Protein AF-A0AA95FRQ7-F1 (afdb_monomer_lite)

Secondary structure (DSSP, 8-state):
-PPPPHHHHHHHHHHHHHHHHHHHHHHHHHHHHHHHHTGGGTTT-HHHHHHHHHHHHH-

pLDDT: mean 92.33, std 7.44, range [58.97, 98.06]

Foldseek 3Di:
DDDDDPVNVVVVVVVVVVVVVVVVVVVLVVLVVVLVVPVVCPPPPVVSVVSVVVSVVVD

Radius of gyration: 18.12 Å; chains: 1; bounding box: 31×22×54 Å

Structure (mmCIF, N/CA/C/O backbone):
data_AF-A0AA95FRQ7-F1
#
_entry.id   AF-A0AA95FRQ7-F1
#
loop_
_atom_site.group_PDB
_atom_site.id
_atom_site.type_symbol
_atom_site.label_atom_id
_atom_site.label_alt_id
_atom_site.label_comp_id
_atom_site.label_asym_id
_atom_site.label_entity_id
_atom_site.label_seq_id
_atom_site.pdbx_PDB_ins_code
_atom_site.Cartn_x
_atom_site.Cartn_y
_atom_site.Cartn_z
_atom_site.occupancy
_atom_site.B_iso_or_equiv
_atom_site.auth_seq_id
_atom_site.auth_comp_id
_atom_site.auth_asym_id
_atom_site.auth_atom_id
_atom_site.pdbx_PDB_model_num
ATOM 1 N N . MET A 1 1 ? -17.611 -14.095 35.409 1.00 67.06 1 MET A N 1
ATOM 2 C CA . MET A 1 1 ? -16.865 -13.640 34.222 1.00 67.06 1 MET A CA 1
ATOM 3 C C . MET A 1 1 ? -17.370 -12.238 33.960 1.00 67.06 1 MET A C 1
ATOM 5 O O . MET A 1 1 ? -18.544 -12.096 33.643 1.00 67.06 1 MET A O 1
ATOM 9 N N . GLU A 1 2 ? -16.577 -11.227 34.299 1.00 74.81 2 GLU A N 1
ATOM 10 C CA . GLU A 1 2 ? -16.958 -9.826 34.095 1.00 74.81 2 GLU A CA 1
ATOM 11 C C . GLU A 1 2 ? -17.004 -9.564 32.588 1.00 74.81 2 GLU A C 1
ATOM 13 O O . GLU A 1 2 ? -16.098 -9.972 31.862 1.00 74.81 2 GLU A O 1
ATOM 18 N N . ASN A 1 3 ? -18.116 -9.008 32.114 1.00 79.06 3 ASN A N 1
ATOM 19 C CA . ASN A 1 3 ? -18.325 -8.753 30.696 1.00 79.06 3 ASN A CA 1
ATOM 20 C C . ASN A 1 3 ? -17.706 -7.385 30.381 1.00 79.06 3 ASN A C 1
ATOM 22 O O . ASN A 1 3 ? -17.993 -6.446 31.130 1.00 79.06 3 ASN A O 1
ATOM 26 N N . PRO A 1 4 ? -16.888 -7.253 29.322 1.00 76.94 4 PRO A N 1
ATOM 27 C CA . PRO A 1 4 ? -16.295 -5.972 28.974 1.00 76.94 4 PRO A CA 1
ATOM 28 C C . PRO A 1 4 ? -17.388 -4.924 28.771 1.00 76.94 4 PRO A C 1
ATOM 30 O O . PRO A 1 4 ? -18.432 -5.174 28.158 1.00 76.94 4 PRO A O 1
ATOM 33 N N . THR A 1 5 ? -17.147 -3.750 29.333 1.00 86.19 5 THR A N 1
ATOM 34 C CA . THR A 1 5 ? -18.035 -2.600 29.212 1.00 86.19 5 THR A CA 1
ATOM 35 C C . THR A 1 5 ? -17.994 -2.044 27.790 1.00 86.19 5 THR A C 1
ATOM 37 O O . THR A 1 5 ? -17.028 -2.224 27.048 1.00 86.19 5 THR A O 1
ATOM 40 N N . ALA A 1 6 ? -19.055 -1.341 27.387 1.00 86.44 6 ALA A N 1
ATOM 41 C CA . ALA A 1 6 ? -19.151 -0.769 26.042 1.00 86.44 6 ALA A CA 1
ATOM 42 C C . ALA A 1 6 ? -17.959 0.147 25.696 1.00 86.44 6 ALA A C 1
ATOM 44 O O . ALA A 1 6 ? -17.523 0.171 24.549 1.00 86.44 6 ALA A O 1
ATOM 45 N N . THR A 1 7 ? -17.404 0.851 26.686 1.00 88.69 7 THR A N 1
ATOM 46 C CA . THR A 1 7 ? -16.230 1.717 26.522 1.00 88.69 7 THR A CA 1
ATOM 47 C C . THR A 1 7 ? -14.971 0.922 26.176 1.00 88.69 7 THR A C 1
ATOM 49 O O . THR A 1 7 ? -14.278 1.268 25.224 1.00 88.69 7 THR A O 1
ATOM 52 N N . GLU A 1 8 ? -14.712 -0.185 26.877 1.00 90.00 8 GLU A N 1
ATOM 53 C CA . GLU A 1 8 ? -13.541 -1.042 26.631 1.00 90.00 8 GLU A CA 1
ATOM 54 C C . GLU A 1 8 ? -13.577 -1.668 25.228 1.00 90.00 8 GLU A C 1
ATOM 56 O O . GLU A 1 8 ? -12.543 -1.812 24.577 1.00 90.00 8 GLU A O 1
ATOM 61 N N . LEU A 1 9 ? -14.774 -1.996 24.729 1.00 90.94 9 LEU A N 1
ATOM 62 C CA . LEU A 1 9 ? -14.955 -2.507 23.367 1.00 90.94 9 LEU A CA 1
ATOM 63 C C . LEU A 1 9 ? -14.665 -1.446 22.296 1.00 90.94 9 LEU A C 1
ATOM 65 O O . LEU A 1 9 ? -14.077 -1.770 21.264 1.00 90.94 9 LEU A O 1
ATOM 69 N N . VAL A 1 10 ? -15.067 -0.192 22.528 1.00 92.38 10 VAL A N 1
ATOM 70 C CA . VAL A 1 10 ? -14.791 0.924 21.608 1.00 92.38 10 VAL A CA 1
ATOM 71 C C . VAL A 1 10 ? -13.296 1.235 21.571 1.00 92.38 10 VAL A C 1
ATOM 73 O O . VAL A 1 10 ? -12.730 1.346 20.487 1.00 92.38 10 VAL A O 1
ATOM 76 N N . GLU A 1 11 ? -12.635 1.286 22.728 1.00 93.19 11 GLU A N 1
ATOM 77 C CA . GLU A 1 11 ? -11.188 1.513 22.802 1.00 93.19 11 GLU A CA 1
ATOM 78 C C . GLU A 1 11 ? -10.396 0.421 22.073 1.00 93.19 11 GLU A C 1
ATOM 80 O O . GLU A 1 11 ? -9.434 0.710 21.358 1.00 93.19 11 GLU A O 1
ATOM 85 N N . GLU A 1 12 ? -10.807 -0.842 22.207 1.00 93.38 12 GLU A N 1
ATOM 86 C CA . GLU A 1 12 ? -10.164 -1.940 21.490 1.00 93.38 12 GLU A CA 1
ATOM 87 C C . GLU A 1 12 ? -10.381 -1.850 19.975 1.00 93.38 12 GLU A C 1
ATOM 89 O O . GLU A 1 12 ? -9.440 -2.042 19.199 1.00 93.38 12 GLU A O 1
ATOM 94 N N . LEU A 1 13 ? -11.591 -1.494 19.536 1.00 94.06 13 LEU A N 1
ATOM 95 C CA . LEU A 1 13 ? -11.884 -1.290 18.119 1.00 94.06 13 LEU A CA 1
ATOM 96 C C . LEU A 1 13 ? -11.050 -0.148 17.524 1.00 94.06 13 LEU A C 1
ATOM 98 O O . LEU A 1 13 ? -10.517 -0.287 16.416 1.00 94.06 13 LEU A O 1
ATOM 102 N N . ASP A 1 14 ? -10.888 0.949 18.258 1.00 95.56 14 ASP A N 1
ATOM 103 C CA . ASP A 1 14 ? -10.052 2.073 17.844 1.00 95.56 14 ASP A CA 1
ATOM 104 C C . ASP A 1 14 ? -8.584 1.651 17.730 1.00 95.56 14 ASP A C 1
ATOM 106 O O . ASP A 1 14 ? -7.933 1.933 16.71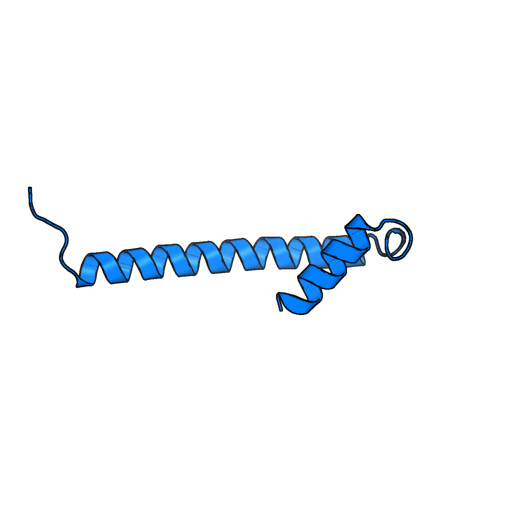7 1.00 95.56 14 ASP A O 1
ATOM 110 N N . ARG A 1 15 ? -8.066 0.886 18.702 1.00 95.50 15 ARG A N 1
ATOM 111 C CA . ARG A 1 15 ? -6.702 0.333 18.640 1.00 95.50 15 ARG A CA 1
ATOM 112 C C . ARG A 1 15 ? -6.495 -0.530 17.399 1.00 95.50 15 ARG A C 1
ATOM 114 O O . ARG A 1 15 ? -5.519 -0.326 16.671 1.00 95.50 15 ARG A O 1
ATOM 121 N N . VAL A 1 16 ? -7.411 -1.455 17.121 1.00 95.75 16 VAL A N 1
ATOM 122 C CA . VAL A 1 16 ? -7.341 -2.326 15.936 1.00 95.75 16 VAL A CA 1
ATOM 123 C C . VAL A 1 16 ? -7.419 -1.506 14.646 1.00 95.75 16 VAL A C 1
ATOM 125 O O . VAL A 1 16 ? -6.666 -1.757 13.699 1.00 95.75 16 VAL A O 1
ATOM 128 N N . THR A 1 17 ? -8.277 -0.487 14.608 1.00 95.94 17 THR A N 1
ATOM 129 C CA . THR A 1 17 ? -8.431 0.405 13.451 1.00 95.94 17 THR A CA 1
ATOM 130 C C . THR A 1 17 ? -7.142 1.172 13.164 1.00 95.94 17 THR A C 1
ATOM 132 O O . THR A 1 17 ? -6.668 1.174 12.024 1.00 95.94 17 THR A O 1
ATOM 135 N N . VAL A 1 18 ? -6.515 1.747 14.194 1.00 96.56 18 VAL A N 1
ATOM 136 C CA . VAL A 1 18 ? -5.232 2.457 14.078 1.00 96.56 18 VAL A CA 1
ATOM 137 C C . VAL A 1 18 ? -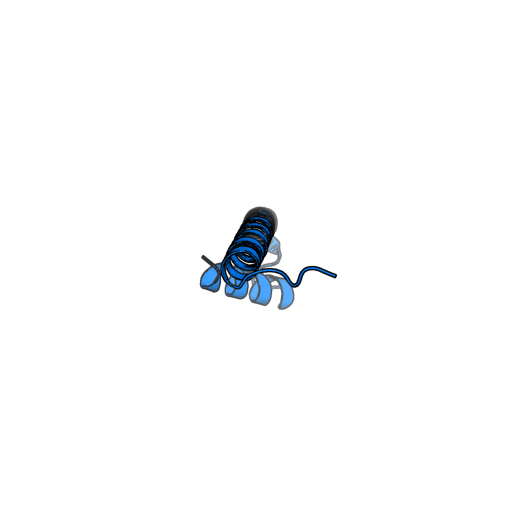4.118 1.515 13.619 1.00 96.56 18 VAL A C 1
ATOM 139 O O . VAL A 1 18 ? -3.352 1.853 12.715 1.00 96.56 18 VAL A O 1
ATOM 142 N N . GLN A 1 19 ? -4.034 0.309 14.183 1.00 95.94 19 GLN A N 1
ATOM 143 C CA . GLN A 1 19 ? -3.039 -0.684 13.767 1.00 95.94 19 GLN A CA 1
ATOM 144 C C . GLN A 1 19 ? -3.203 -1.071 12.295 1.00 95.94 19 GLN A C 1
ATOM 146 O O . GLN A 1 19 ? -2.220 -1.098 11.546 1.00 95.94 19 GLN A O 1
ATOM 151 N N . ARG A 1 20 ? -4.442 -1.319 11.856 1.00 94.94 20 ARG A N 1
ATOM 152 C CA . ARG A 1 20 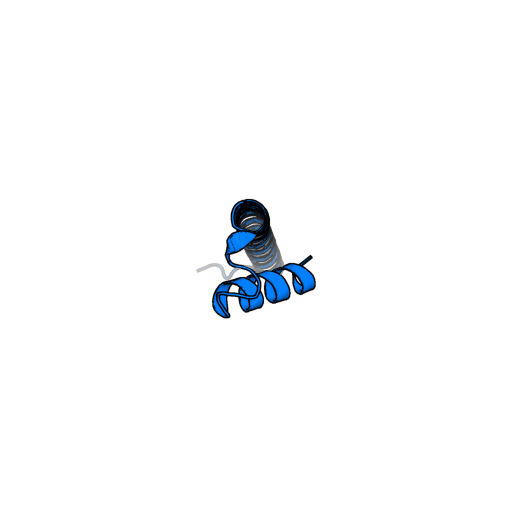? -4.755 -1.648 10.462 1.00 94.94 20 ARG A CA 1
ATOM 153 C C . ARG A 1 20 ? -4.412 -0.495 9.524 1.00 94.94 20 ARG A C 1
ATOM 155 O O . ARG A 1 20 ? -3.818 -0.732 8.472 1.00 94.94 20 ARG A O 1
ATOM 162 N N . PHE A 1 21 ? -4.744 0.736 9.903 1.00 94.69 21 PHE A N 1
ATOM 163 C CA . PHE A 1 21 ? -4.402 1.933 9.136 1.00 94.69 21 PHE A CA 1
ATOM 164 C C . PHE A 1 21 ? -2.883 2.086 8.982 1.00 94.69 21 PHE A C 1
ATOM 166 O O . PHE A 1 21 ? -2.384 2.232 7.867 1.00 94.69 21 PHE A O 1
ATOM 173 N N . ASN A 1 22 ? -2.131 1.941 10.075 1.00 94.50 22 ASN A N 1
ATOM 174 C CA . ASN A 1 22 ? -0.671 2.024 10.059 1.00 94.50 22 ASN A CA 1
ATOM 175 C C . ASN A 1 22 ? -0.032 0.924 9.203 1.00 94.50 22 ASN A C 1
ATOM 177 O O . ASN A 1 22 ? 0.928 1.174 8.474 1.00 94.50 22 ASN A O 1
ATOM 181 N N . LEU A 1 23 ? -0.549 -0.304 9.274 1.00 93.75 23 LEU A N 1
ATOM 182 C CA . LEU A 1 23 ? -0.074 -1.407 8.443 1.00 93.75 23 LEU A CA 1
ATOM 183 C C . LEU A 1 23 ? -0.341 -1.135 6.958 1.00 93.75 23 LEU A C 1
ATOM 185 O O . LEU A 1 23 ? 0.577 -1.251 6.146 1.00 93.75 23 LEU A O 1
ATOM 189 N N . ARG A 1 24 ? -1.562 -0.701 6.618 1.00 92.94 24 ARG A N 1
ATOM 190 C CA . ARG A 1 24 ? -1.940 -0.323 5.251 1.00 92.94 24 ARG A CA 1
ATOM 191 C C . ARG A 1 24 ? -1.013 0.757 4.699 1.00 92.94 24 ARG A C 1
ATOM 193 O O . ARG A 1 24 ? -0.489 0.585 3.605 1.00 92.94 24 ARG A O 1
ATOM 200 N N . ASN A 1 25 ? -0.762 1.821 5.459 1.00 93.62 25 ASN A N 1
ATOM 201 C CA . ASN A 1 25 ? 0.072 2.932 4.998 1.00 93.62 25 ASN A CA 1
ATOM 202 C C . ASN A 1 25 ? 1.529 2.511 4.778 1.00 93.62 25 ASN A C 1
ATOM 204 O O . ASN A 1 25 ? 2.137 2.913 3.789 1.00 93.62 25 ASN A O 1
ATOM 208 N N . ARG A 1 26 ? 2.086 1.659 5.653 1.00 94.38 26 ARG A N 1
ATOM 209 C CA . ARG A 1 26 ? 3.440 1.113 5.457 1.00 94.38 26 ARG A CA 1
ATOM 210 C C . ARG A 1 26 ? 3.543 0.299 4.170 1.00 94.38 26 ARG A C 1
ATOM 212 O O . ARG A 1 26 ? 4.498 0.476 3.421 1.00 94.38 26 ARG A O 1
ATOM 219 N N . HIS A 1 27 ? 2.565 -0.563 3.899 1.00 94.69 27 HIS A N 1
ATOM 220 C CA . HIS A 1 27 ? 2.555 -1.352 2.668 1.00 94.69 27 HIS A CA 1
ATOM 221 C C . HIS A 1 27 ? 2.336 -0.490 1.424 1.00 94.69 27 HIS A C 1
ATOM 223 O O . HIS A 1 27 ? 3.053 -0.676 0.447 1.00 94.69 27 HIS A O 1
ATOM 229 N N . ALA A 1 28 ? 1.413 0.474 1.467 1.00 94.56 28 ALA A N 1
ATOM 230 C CA . ALA A 1 28 ? 1.180 1.398 0.359 1.00 94.56 28 ALA A CA 1
ATOM 231 C C . ALA A 1 28 ? 2.440 2.216 0.034 1.00 94.56 28 ALA A C 1
ATOM 233 O O . ALA A 1 28 ? 2.833 2.303 -1.123 1.00 94.56 28 ALA A O 1
ATOM 234 N N . SER A 1 29 ? 3.139 2.728 1.052 1.00 95.25 29 SER A N 1
ATOM 235 C CA . SER A 1 29 ? 4.404 3.448 0.868 1.00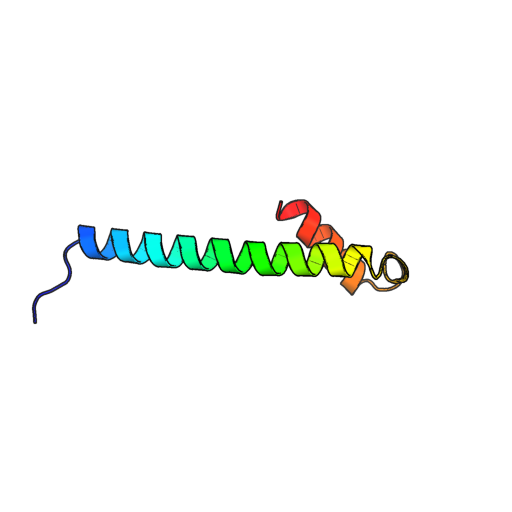 95.25 29 SER A CA 1
ATOM 236 C C . SER A 1 29 ? 5.505 2.562 0.271 1.00 95.25 29 SER A C 1
ATOM 238 O O . SER A 1 29 ? 6.212 2.995 -0.638 1.00 95.25 29 SER A O 1
ATOM 240 N N . ALA A 1 30 ? 5.633 1.311 0.728 1.00 96.50 30 ALA A N 1
ATOM 241 C CA . ALA A 1 30 ? 6.602 0.371 0.167 1.00 96.50 30 ALA A CA 1
ATOM 242 C C . ALA A 1 30 ? 6.292 0.017 -1.298 1.00 96.50 30 ALA A C 1
ATOM 244 O O . ALA A 1 30 ? 7.208 -0.055 -2.115 1.00 96.50 30 ALA A O 1
ATOM 245 N N . LEU A 1 31 ? 5.013 -0.173 -1.635 1.00 95.81 31 LEU A N 1
ATOM 246 C CA . LEU A 1 31 ? 4.573 -0.429 -3.006 1.00 95.81 31 LEU A CA 1
ATOM 247 C C . LEU A 1 31 ? 4.786 0.788 -3.909 1.00 95.81 31 LEU A C 1
ATOM 249 O O . LEU A 1 31 ? 5.266 0.614 -5.021 1.00 95.81 31 LEU A O 1
ATOM 253 N N . ALA A 1 32 ? 4.501 2.004 -3.435 1.00 95.94 32 ALA A N 1
ATOM 254 C CA . ALA A 1 32 ? 4.763 3.230 -4.188 1.00 95.94 32 ALA A CA 1
ATOM 255 C C . ALA A 1 32 ? 6.247 3.360 -4.547 1.00 95.94 32 ALA A C 1
ATOM 257 O O . ALA A 1 32 ? 6.583 3.538 -5.714 1.00 95.94 32 ALA A O 1
ATOM 258 N N . LYS A 1 33 ? 7.137 3.146 -3.571 1.00 97.50 33 LYS A N 1
ATOM 259 C CA . LYS A 1 33 ? 8.581 3.135 -3.818 1.00 97.50 33 LYS A CA 1
ATOM 260 C C . LYS A 1 33 ? 8.987 2.055 -4.828 1.00 97.50 33 LYS A C 1
ATOM 262 O O . LYS A 1 33 ? 9.774 2.321 -5.728 1.00 97.50 33 LYS A O 1
ATOM 267 N N . LEU A 1 34 ? 8.446 0.843 -4.705 1.00 97.00 34 LEU A N 1
ATOM 268 C CA . LEU A 1 34 ? 8.732 -0.231 -5.658 1.00 97.00 34 LEU A CA 1
ATOM 269 C C . L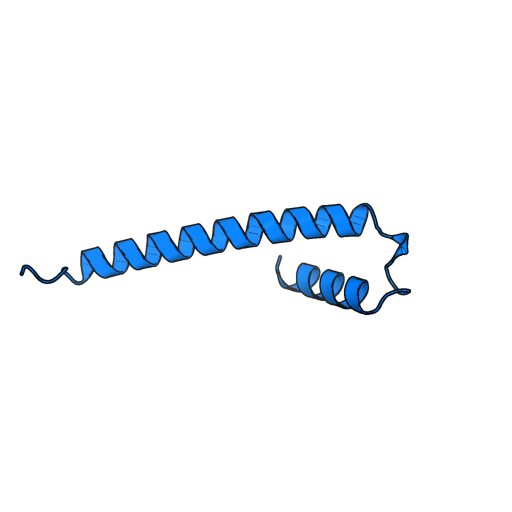EU A 1 34 ? 8.254 0.119 -7.077 1.00 97.00 34 LEU A C 1
ATOM 271 O O . LEU A 1 34 ? 8.939 -0.207 -8.039 1.00 97.00 34 LEU A O 1
ATOM 275 N N . MET A 1 35 ? 7.101 0.778 -7.211 1.00 96.62 35 MET A N 1
ATOM 276 C CA . MET A 1 35 ? 6.563 1.217 -8.502 1.00 96.62 35 MET A CA 1
ATOM 277 C C . MET A 1 35 ? 7.382 2.350 -9.130 1.00 96.62 35 MET A C 1
ATOM 279 O O . MET A 1 35 ? 7.474 2.412 -10.353 1.00 96.62 35 MET A O 1
ATOM 283 N N . GLU A 1 36 ? 8.015 3.205 -8.322 1.00 96.31 36 GLU A N 1
ATOM 284 C CA . GLU A 1 36 ? 9.024 4.163 -8.797 1.00 96.31 36 GLU A CA 1
ATOM 285 C C . GLU A 1 36 ? 10.290 3.444 -9.288 1.00 96.31 36 GLU A C 1
ATOM 287 O O . GLU A 1 36 ? 10.796 3.743 -10.365 1.00 96.31 36 GLU A O 1
ATOM 292 N N . GLU A 1 37 ? 10.788 2.458 -8.535 1.00 98.06 37 GLU A N 1
ATOM 293 C CA . GLU A 1 37 ? 11.968 1.667 -8.918 1.00 98.06 37 GLU A CA 1
ATOM 294 C C . GLU A 1 37 ? 11.722 0.794 -10.161 1.00 98.06 37 GLU A C 1
ATOM 296 O O . GLU A 1 37 ? 12.662 0.479 -10.893 1.00 98.06 37 GLU A O 1
ATOM 301 N N . ARG A 1 38 ? 10.468 0.387 -10.390 1.00 96.62 38 ARG A N 1
ATOM 302 C CA . ARG A 1 38 ? 10.036 -0.500 -11.478 1.00 96.62 38 ARG A CA 1
ATOM 303 C C . ARG A 1 38 ? 9.135 0.193 -12.491 1.00 96.62 38 ARG A C 1
ATOM 305 O O . ARG A 1 38 ? 8.166 -0.393 -12.979 1.00 96.62 38 ARG A O 1
ATOM 312 N N . GLU A 1 39 ? 9.476 1.429 -12.839 1.00 96.12 39 GLU A N 1
ATOM 313 C CA . GLU A 1 39 ? 8.783 2.172 -13.894 1.00 96.12 39 GLU A CA 1
ATOM 314 C C . GLU A 1 39 ? 8.765 1.401 -15.228 1.00 96.12 39 GLU A C 1
ATOM 316 O O . GLU A 1 39 ? 7.790 1.480 -15.971 1.00 96.12 39 GLU A O 1
ATOM 321 N N . ASP A 1 40 ? 9.779 0.564 -15.482 1.00 97.44 40 ASP A N 1
ATOM 322 C CA . ASP A 1 40 ? 9.873 -0.324 -16.650 1.00 97.44 40 ASP A CA 1
ATOM 323 C C . ASP A 1 40 ? 8.686 -1.287 -16.804 1.00 97.44 40 ASP A C 1
ATOM 325 O O . ASP A 1 40 ? 8.400 -1.753 -17.908 1.00 97.44 40 ASP A O 1
ATOM 329 N N . LEU A 1 41 ? 7.992 -1.605 -15.709 1.00 96.31 41 LEU A N 1
ATOM 330 C CA . LEU A 1 41 ? 6.857 -2.522 -15.725 1.00 96.31 41 LEU A CA 1
ATOM 331 C C . LEU A 1 41 ? 5.529 -1.846 -16.081 1.00 96.31 41 LEU A C 1
ATOM 333 O O . LEU A 1 41 ? 4.600 -2.554 -16.486 1.00 96.31 41 LEU A O 1
ATOM 337 N N . ARG A 1 42 ? 5.423 -0.517 -15.952 1.00 94.50 42 ARG A N 1
ATOM 338 C CA . ARG A 1 42 ? 4.191 0.229 -16.254 1.00 94.50 42 ARG A CA 1
ATOM 339 C C . ARG A 1 42 ? 3.869 0.159 -17.747 1.00 94.50 42 ARG A C 1
ATOM 341 O O . ARG A 1 42 ? 4.755 0.245 -18.595 1.00 94.50 42 ARG A O 1
ATOM 348 N N . GLY A 1 43 ? 2.603 -0.064 -18.078 1.00 95.00 43 GLY A N 1
ATOM 349 C CA . GLY A 1 43 ? 2.098 -0.270 -19.437 1.00 95.00 43 GLY A CA 1
ATOM 350 C C . GLY A 1 43 ? 2.549 -1.574 -20.107 1.00 95.00 43 GLY A C 1
ATOM 351 O O . GLY A 1 43 ? 2.066 -1.897 -21.192 1.00 95.00 43 GLY A O 1
ATOM 352 N N . THR A 1 44 ? 3.457 -2.334 -19.481 1.00 96.75 44 THR A N 1
ATOM 353 C CA . THR A 1 44 ? 3.948 -3.628 -19.981 1.00 96.75 44 THR A CA 1
ATOM 354 C C . THR A 1 44 ? 3.294 -4.783 -19.231 1.00 96.75 44 THR A C 1
ATOM 356 O O . THR A 1 44 ? 2.904 -5.785 -19.833 1.00 96.75 44 THR A O 1
ATOM 359 N N . TYR A 1 45 ? 3.151 -4.648 -17.911 1.00 97.12 45 TYR A N 1
ATOM 360 C CA . TYR A 1 45 ? 2.551 -5.658 -17.052 1.00 97.12 45 TYR A CA 1
ATOM 361 C C . TYR A 1 45 ? 1.273 -5.118 -16.425 1.00 97.12 45 TYR A C 1
ATOM 363 O O . TYR A 1 45 ? 1.315 -4.292 -15.520 1.00 97.12 45 TYR A O 1
ATOM 371 N N . ALA A 1 46 ? 0.137 -5.695 -16.819 1.00 97.00 46 ALA A N 1
ATOM 372 C CA . ALA A 1 46 ? -1.180 -5.296 -16.322 1.00 97.00 46 ALA A CA 1
ATOM 373 C C . ALA A 1 46 ? -1.303 -5.325 -14.785 1.00 97.00 46 ALA A C 1
ATOM 375 O O . ALA A 1 46 ? -2.086 -4.580 -14.207 1.00 97.00 46 ALA A O 1
ATOM 376 N N . PHE A 1 47 ? -0.528 -6.176 -14.101 1.00 96.19 47 PHE A N 1
ATOM 377 C CA . PHE A 1 47 ? -0.492 -6.181 -12.638 1.00 96.19 47 PHE A CA 1
ATOM 378 C C . PHE A 1 47 ? 0.187 -4.934 -12.058 1.00 96.19 47 PHE A C 1
ATOM 380 O O . PHE A 1 47 ? -0.279 -4.409 -11.053 1.00 96.19 47 PHE A O 1
ATOM 387 N N . ALA A 1 48 ? 1.259 -4.451 -12.690 1.00 96.69 48 ALA A N 1
ATOM 388 C CA . ALA A 1 48 ? 1.918 -3.214 -12.288 1.00 96.69 48 ALA A CA 1
ATOM 389 C C . ALA A 1 48 ? 0.966 -2.023 -12.472 1.00 96.69 48 ALA A C 1
ATOM 391 O O . ALA A 1 48 ? 0.837 -1.214 -11.560 1.00 96.69 48 ALA A O 1
ATOM 392 N N . ASP A 1 49 ? 0.218 -1.991 -13.578 1.00 96.50 49 ASP A N 1
ATOM 393 C CA . ASP A 1 49 ? -0.797 -0.960 -13.834 1.00 96.50 49 ASP A CA 1
ATOM 394 C C . ASP A 1 49 ? -1.936 -1.003 -12.806 1.00 96.50 49 ASP A C 1
ATOM 396 O O . ASP A 1 49 ?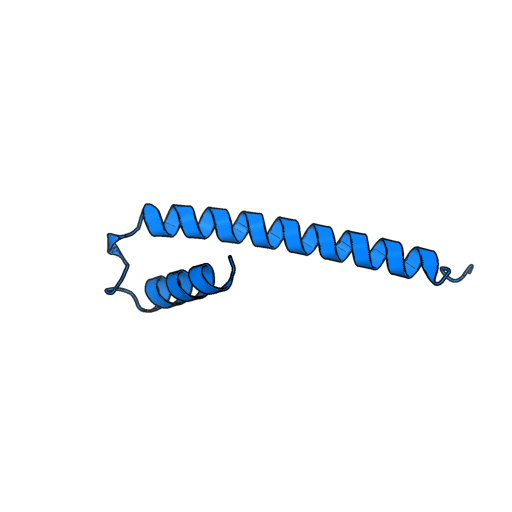 -2.319 0.022 -12.250 1.00 96.50 49 ASP A O 1
ATOM 400 N N . LEU A 1 50 ? -2.427 -2.202 -12.472 1.00 96.69 50 LEU A N 1
ATOM 401 C CA . LEU A 1 50 ? -3.440 -2.382 -11.430 1.00 96.69 50 LEU A CA 1
ATOM 402 C C . LEU A 1 50 ? -2.960 -1.871 -10.064 1.00 96.69 50 LEU A C 1
ATOM 404 O O . LEU A 1 50 ? -3.735 -1.263 -9.319 1.00 96.69 50 LEU A O 1
ATOM 408 N N . VAL A 1 51 ? -1.709 -2.162 -9.703 1.00 95.00 51 VAL A N 1
ATOM 409 C CA . VAL A 1 51 ? -1.121 -1.710 -8.436 1.00 95.00 51 VAL A CA 1
ATOM 410 C C . VAL A 1 51 ? -0.944 -0.194 -8.441 1.00 95.00 51 VAL A C 1
ATOM 412 O O . VAL A 1 51 ? -1.289 0.441 -7.446 1.00 95.00 51 VAL A O 1
ATOM 415 N N . ASP A 1 52 ? -0.475 0.387 -9.545 1.00 94.25 52 ASP A N 1
ATOM 416 C CA . ASP A 1 52 ? -0.318 1.836 -9.706 1.00 94.25 52 ASP A CA 1
ATOM 417 C C . ASP A 1 52 ? -1.656 2.574 -9.542 1.00 94.25 52 ASP A C 1
ATOM 419 O O . ASP A 1 52 ? -1.772 3.498 -8.732 1.00 94.25 52 ASP A O 1
ATOM 423 N N . ASP A 1 53 ? -2.706 2.085 -10.209 1.00 95.38 53 ASP A N 1
ATOM 424 C CA . ASP A 1 53 ? -4.065 2.611 -10.068 1.00 95.38 53 ASP A CA 1
ATOM 425 C C . ASP A 1 53 ? -4.583 2.455 -8.634 1.00 95.38 53 ASP A C 1
ATOM 427 O O . ASP A 1 53 ? -5.147 3.387 -8.057 1.00 95.38 53 ASP A O 1
ATOM 431 N N . SER A 1 54 ? -4.364 1.292 -8.016 1.00 94.25 54 SER A N 1
ATOM 432 C CA . SER A 1 54 ? -4.773 1.045 -6.629 1.00 94.25 54 SER A CA 1
ATOM 433 C C . SER A 1 54 ? -4.092 2.010 -5.655 1.00 94.25 54 SER A C 1
ATOM 435 O O . SER A 1 54 ? -4.739 2.506 -4.732 1.00 94.25 54 SER A O 1
ATOM 437 N N . LEU A 1 55 ? -2.805 2.306 -5.866 1.00 93.12 55 LEU A N 1
ATOM 438 C CA . LEU A 1 55 ? -2.053 3.263 -5.056 1.00 93.12 55 LEU A CA 1
ATOM 439 C C . LEU A 1 55 ? -2.598 4.681 -5.214 1.00 93.12 55 LEU A C 1
ATOM 441 O O . LEU A 1 55 ? -2.830 5.349 -4.203 1.00 93.12 55 LEU A O 1
ATOM 445 N N . ARG A 1 56 ? -2.880 5.102 -6.451 1.00 89.69 56 ARG A N 1
ATOM 446 C CA . ARG A 1 56 ? -3.453 6.415 -6.776 1.00 89.69 56 ARG A CA 1
ATOM 447 C C . ARG A 1 56 ? -4.769 6.691 -6.040 1.00 89.69 56 ARG A C 1
ATOM 449 O O . ARG A 1 56 ? -5.007 7.829 -5.650 1.00 89.69 56 ARG A O 1
ATOM 456 N N . TRP A 1 57 ? -5.606 5.672 -5.834 1.00 87.88 57 TRP A N 1
ATOM 457 C CA . TRP A 1 57 ? -6.880 5.799 -5.109 1.00 87.88 57 TRP A CA 1
ATOM 458 C C . TRP A 1 57 ? -6.783 5.507 -3.603 1.00 87.88 57 TRP A C 1
ATOM 460 O O . TRP A 1 57 ? -7.770 5.665 -2.886 1.00 87.88 57 TRP A O 1
ATOM 470 N N . SER A 1 58 ? -5.622 5.054 -3.119 1.00 80.44 58 SER A N 1
ATOM 471 C CA . SER A 1 58 ? -5.394 4.740 -1.701 1.00 80.44 58 SER A CA 1
ATOM 472 C C . SER A 1 58 ? -4.833 5.903 -0.876 1.00 80.44 58 SER A C 1
ATOM 474 O O . SER A 1 58 ? -4.866 5.823 0.357 1.00 80.44 58 SER A O 1
ATOM 476 N N . ALA A 1 59 ? -4.302 6.924 -1.559 1.00 58.97 59 ALA A N 1
ATOM 477 C CA . ALA A 1 59 ? -3.724 8.137 -0.986 1.00 58.97 59 ALA A CA 1
ATOM 478 C C . ALA A 1 59 ? -4.792 9.106 -0.457 1.00 58.97 59 ALA A C 1
ATOM 480 O O . ALA A 1 59 ? -5.859 9.231 -1.100 1.00 58.97 59 ALA A O 1
#

Sequence (59 aa):
MENPTATELVEELDRVTVQRFNLRNRHASALAKLMEEREDLRGTYAFADLVDDSLRWSA

=== Feature glossary ===
The record interleaves many kinds of information about one protein. Here is each kind framed as the question it answers.

Q: What known structures does this most resemble?
A: Structural nearest neighbors (via Foldseek easy-search vs the PDB). Reported per hit: target PDB id, E-value, and alignment TM-score. A TM-score above ~0.5 is the conventional threshold for 'same fold'.

Q: Where is each backbone atom in 3D?
A: The mmCIF table is the protein's shape written out atom by atom. For each backbone N, Cα, C, and carbonyl O, it records an (x, y, z) coordinate triple in Å plus the residue type, chain letter, and residue number.

Q: What are the backbone torsion angles?
A: The φ/ψ torsion pair specifies the backbone conformation at each residue. φ rotates about the N–Cα bond, ψ about the Cα–C bond. Steric clashes forbid most of the (φ, ψ) plane — the allowed regions (α-helix basin, β-sheet basin, left-handed helix) are the Ramachandran-allowed regions.

Q: Which residues are buried vs exposed?
A: Solvent-accessible surface area (SASA) is the area in Å² traced out by the centre of a 1.4 Å probe sphere (a water molecule) rolled over the protein's van der Waals surface (Shrake–Rupley / Lee–Richards construction). Buried residues have near-zero SASA; fully exposed residues can exceed 200 Å². The total SASA scales roughly with the number of surface residues.

Q: How confident is the AlphaFold model at each residue?
A: pLDDT is the predicted lDDT-Cα score: AlphaFold's confidence that the local environment of each residue (all inter-atomic distances within 15 Å) is correctly placed. It is a per-residue number between 0 and 100, with higher meaning more reliable.

Q: What does the local fold look like, residue by residue?
A: 3Di is Foldseek's structural alphabet. Each residue is assigned one of twenty discrete states based on how its Cα sits relative to its spatial (not sequential) neighbors. Aligning 3Di strings finds structural homologs roughly as well as full 3D superposition, but orders of magnitude faster.

Q: How big and how compact is the whole molecule?
A: Radius of gyration (Rg) is the root-mean-square distance of Cα atoms from their centroid — a single number for overall size and compactness. A globular domain of N residues has Rg ≈ 2.2·N^0.38 Å; an extended or disordered chain has a much larger Rg. The Cα contact count is the number of residue pairs whose Cα atoms are within 8 Å and are more than four positions apart in sequence — a standard proxy for tertiary packing density. The bounding box is the smallest axis-aligned box enclosing all Cα atoms.

Q: Which residues are in helices, strands, or loops?
A: DSSP 8-state secondary structure assigns each residue one of H (α-helix), G (3₁₀-helix), I (π-helix), E (extended β-strand), B (isolated β-bridge), T (hydrogen-bonded turn), S (bend), or '-' (coil). The assignment is computed from backbone hydrogen-bond geometry via the Kabsch–Sander algorithm.

Q: How mobile is each atom in the crystal?
A: Crystallographic B-factors measure how much each atom's electron density is smeared out, in Å². They rise in mobile loops and surface residues and fall in the buried interior. In AlphaFold models this column is repurposed to hold pLDDT instead.

Q: What if only a Cα trace is available?
A: P-SEA three-state annotation labels each residue as helix, strand, or coil based purely on the geometry of the Cα trace. It serves as a fallback when the full backbone (and thus DSSP) is unavailable.

Q: What family and function is it annotated with?
A: Database cross-references. InterPro integrates a dozen domain/family signature databases into unified entries with residue-range hits. GO terms attach function/process/location labels with evidence codes. CATH codes position the fold in a four-level structural taxonomy. Organism is the NCBI-taxonomy species name.

Q: Are the domains correctly placed relative to each other?
A: Predicted Aligned Error (PAE) is an AlphaFold confidence matrix: entry (i, j) is the expected error in the position of residue j, in ångströms, when the prediction is superimposed on the true structure at residue i. Low PAE within a block of residues means that block is internally rigid and well-predicted; high PAE between two blocks means their relative placement is uncertain even if each block individually is confident.

Q: What do the diagnostic plots show?
A: Three diagnostic plots accompany the record. The Cα contact map visualizes the tertiary structure as a 2D adjacency matrix (8 Å cutoff, sequence-local contacts suppressed). The Ramachandran plot shows the distribution of backbone (φ, ψ) torsions, with points in the α and β basins reflecting secondary structure content. The PAE plot shows AlphaFold's inter-residue confidence as a color matrix.

Q: What is the amino-acid chain?
A: Primary structure: the covalent order of the twenty standard amino acids along the backbone. Two proteins with the same sequence will (almost always) fold to the same structure; two with 30% identity often share a fold but not the details.

Q: What do the rendered images show?
A: The six renders are orthographic views along the three Cartesian axes in both directions. Representation (cartoon, sticks, or surface) and color scheme (sequence-rainbow or by-chain) vary across proteins so the training set covers all the common visualization conventions.